Protein AF-A0A916NE29-F1 (afdb_monomer_lite)

Foldseek 3Di:
DDVVVVVVVVVVVVVVVCVVVVPPDPVVVVVVVVVVVVVVVVVVVCCVPPVVVVCVVVVNDDPPDPD

pLDDT: mean 74.66, std 10.51, range [43.84, 91.44]

Organism: NCBI:txid1462994

Radius of gyration: 20.55 Å; chains: 1; bounding box: 46×30×47 Å

Secondary structure (DSSP, 8-sta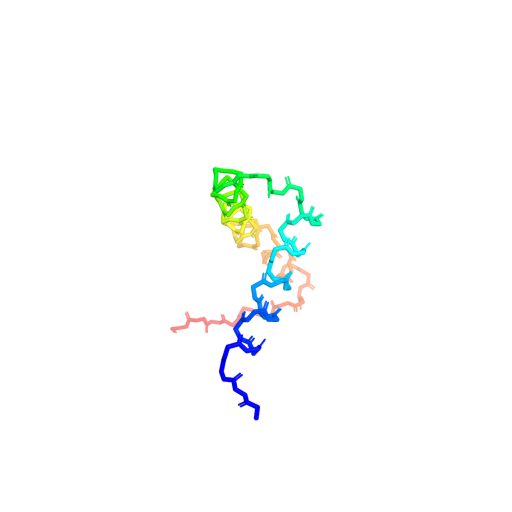te):
--HHHHHHHHHHHHHHHHHHTT--SHHHHHHHHHHHHHHHHHHHHHIIIIIHHHHHHTTSS------

Sequence (67 aa):
MDNSEHTGWLIAKIASAWAAVGIASWNDAAGFAAFMYTAWLIGQKAWREHVRPFLQRHGLVSSTSDE

Structure (mmCIF, N/CA/C/O backbone):
data_AF-A0A916NE29-F1
#
_entry.id   AF-A0A916NE29-F1
#
loop_
_atom_site.group_PDB
_atom_site.id
_atom_site.type_symbol
_atom_site.label_atom_id
_atom_site.label_alt_id
_atom_site.label_comp_id
_atom_site.label_asym_id
_atom_site.label_entity_id
_atom_site.label_seq_id
_atom_site.pdbx_PDB_ins_code
_atom_site.Cartn_x
_atom_site.Cartn_y
_atom_site.Cartn_z
_atom_site.occupancy
_atom_site.B_iso_or_equiv
_atom_site.auth_seq_id
_atom_site.auth_comp_id
_atom_site.auth_asym_id
_atom_site.auth_atom_id
_atom_site.pdbx_PDB_model_num
ATOM 1 N N . MET A 1 1 ? 25.275 -21.843 -12.875 1.00 52.78 1 MET A N 1
ATOM 2 C CA . MET A 1 1 ? 24.184 -20.855 -12.825 1.00 52.78 1 MET A CA 1
ATOM 3 C C . MET A 1 1 ? 24.803 -19.556 -12.370 1.00 52.78 1 MET A C 1
ATOM 5 O O . MET A 1 1 ? 25.221 -19.426 -11.229 1.00 52.78 1 MET A O 1
ATOM 9 N N . ASP A 1 2 ? 25.030 -18.697 -13.340 1.00 56.62 2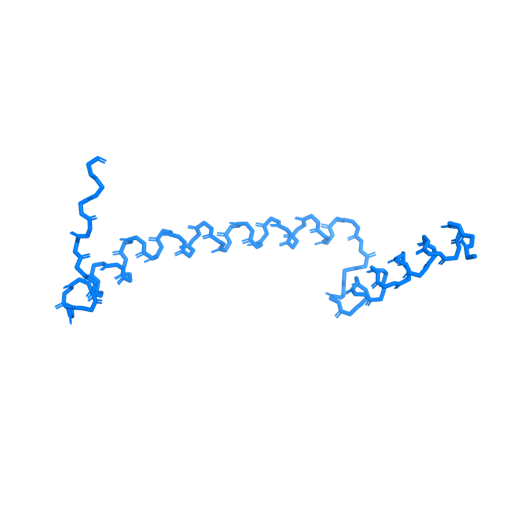 ASP A N 1
ATOM 10 C CA . ASP A 1 2 ? 25.689 -17.405 -13.272 1.00 56.62 2 ASP A CA 1
ATOM 11 C C . ASP A 1 2 ? 24.749 -16.356 -12.657 1.00 56.62 2 ASP A C 1
ATOM 13 O O . ASP A 1 2 ? 23.569 -16.268 -12.987 1.00 56.62 2 ASP A O 1
ATOM 17 N N . ASN A 1 3 ? 25.263 -15.560 -11.715 1.00 63.72 3 ASN A N 1
ATOM 18 C CA . ASN A 1 3 ? 24.476 -14.569 -10.9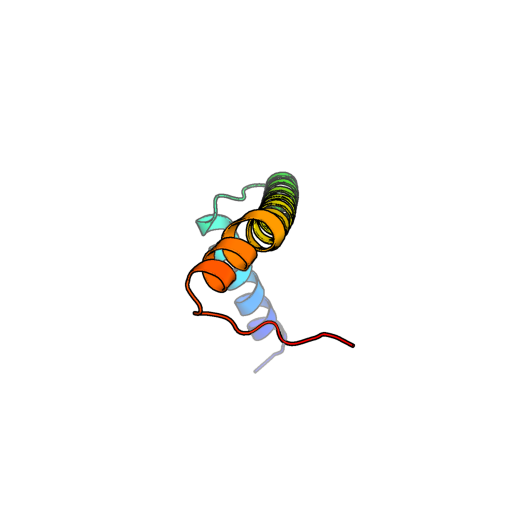64 1.00 63.72 3 ASN A CA 1
ATOM 19 C C . ASN A 1 3 ? 23.764 -13.529 -11.863 1.00 63.72 3 ASN A C 1
ATOM 21 O O . ASN A 1 3 ? 22.786 -12.906 -11.438 1.00 63.72 3 ASN A O 1
ATOM 25 N N . SER A 1 4 ? 24.228 -13.355 -13.102 1.00 61.66 4 SER A N 1
ATOM 26 C CA . SER A 1 4 ? 23.632 -12.527 -14.156 1.00 61.66 4 SER A CA 1
ATOM 27 C C . SER A 1 4 ? 22.231 -12.990 -14.564 1.00 61.66 4 SER A C 1
ATOM 29 O O . SER A 1 4 ? 21.310 -12.172 -14.601 1.00 61.66 4 SER A O 1
ATOM 31 N N . GLU A 1 5 ? 22.040 -14.289 -14.805 1.00 64.38 5 GLU A N 1
ATOM 32 C CA . GLU A 1 5 ? 20.743 -14.859 -15.193 1.00 64.38 5 GLU A CA 1
ATOM 33 C C . GLU A 1 5 ? 19.707 -14.741 -14.068 1.00 64.38 5 GLU A C 1
ATOM 35 O O . GLU A 1 5 ? 18.554 -14.366 -14.299 1.00 64.38 5 GLU A O 1
ATOM 40 N N . HIS A 1 6 ? 20.130 -14.981 -12.824 1.00 67.44 6 HIS A N 1
ATOM 41 C CA . HIS A 1 6 ? 19.245 -14.886 -11.662 1.00 67.44 6 HIS A CA 1
ATOM 42 C C . HIS A 1 6 ? 18.785 -13.441 -11.405 1.00 67.44 6 HIS A C 1
ATOM 44 O O . HIS A 1 6 ? 17.622 -13.191 -11.080 1.00 67.44 6 HIS A O 1
ATOM 50 N N . THR A 1 7 ? 19.685 -12.473 -11.595 1.00 74.19 7 THR A N 1
ATOM 51 C CA . THR A 1 7 ? 19.366 -11.045 -11.456 1.00 74.19 7 THR A CA 1
ATOM 52 C C . THR A 1 7 ? 18.412 -10.586 -12.561 1.00 74.19 7 THR A C 1
ATOM 54 O O . THR A 1 7 ? 17.423 -9.912 -12.274 1.00 74.19 7 THR A O 1
ATOM 57 N N . GLY A 1 8 ? 18.643 -11.012 -13.808 1.00 76.50 8 GLY A N 1
ATOM 58 C CA . GLY A 1 8 ? 17.757 -10.705 -14.934 1.00 76.50 8 GLY A CA 1
ATOM 59 C C . GLY A 1 8 ? 16.336 -11.242 -14.743 1.00 76.50 8 GLY A C 1
ATOM 60 O O . GLY A 1 8 ? 15.365 -10.524 -14.983 1.00 76.50 8 GLY A O 1
ATOM 61 N N . TRP A 1 9 ? 16.197 -12.468 -14.228 1.00 80.94 9 TRP A N 1
ATOM 62 C CA . TRP A 1 9 ? 14.893 -13.073 -13.938 1.00 80.94 9 TRP A CA 1
ATOM 63 C C . TRP A 1 9 ? 14.116 -12.330 -12.839 1.00 80.94 9 TRP A C 1
ATOM 65 O O . TRP A 1 9 ? 12.908 -12.111 -12.969 1.00 80.94 9 TRP A O 1
ATOM 75 N N . LEU A 1 10 ? 14.801 -11.897 -11.775 1.00 79.19 10 LEU A N 1
ATOM 76 C CA . LEU A 1 10 ? 14.187 -11.104 -10.706 1.00 79.19 10 LEU A CA 1
ATOM 77 C C . LEU A 1 10 ? 13.699 -9.747 -11.220 1.00 79.19 10 LEU A C 1
ATOM 79 O O . LEU A 1 10 ? 12.568 -9.352 -10.931 1.00 79.19 10 LEU A O 1
ATOM 83 N N . ILE A 1 11 ? 14.516 -9.061 -12.021 1.00 80.94 11 ILE A N 1
ATOM 84 C CA . ILE A 1 11 ? 14.153 -7.770 -12.616 1.00 80.94 11 ILE A CA 1
ATOM 85 C C . ILE A 1 11 ? 12.951 -7.931 -13.551 1.00 80.94 11 ILE A C 1
ATOM 87 O O . ILE A 1 11 ? 12.009 -7.147 -13.462 1.00 80.94 11 ILE A O 1
ATOM 91 N N . ALA A 1 12 ? 12.927 -8.971 -14.390 1.00 82.25 12 ALA A N 1
ATOM 92 C CA . ALA A 1 12 ? 11.800 -9.244 -15.280 1.00 82.25 12 ALA A CA 1
ATOM 93 C C . ALA A 1 12 ? 10.497 -9.496 -14.504 1.00 82.25 12 ALA A C 1
ATOM 95 O O . ALA A 1 12 ? 9.445 -8.975 -14.873 1.00 82.25 12 ALA A O 1
ATOM 96 N N . LYS A 1 13 ? 10.560 -10.232 -13.386 1.00 79.19 13 LYS A N 1
ATOM 97 C CA . LYS A 1 13 ? 9.400 -10.439 -12.508 1.00 79.19 13 LYS A CA 1
ATOM 98 C C . LYS A 1 13 ? 8.893 -9.140 -11.897 1.00 79.19 13 LYS A C 1
ATOM 100 O O . LYS A 1 13 ? 7.690 -8.891 -11.934 1.00 79.19 13 LYS A O 1
ATOM 105 N N . ILE A 1 14 ? 9.792 -8.306 -11.383 1.00 79.06 14 ILE A N 1
ATOM 106 C CA . ILE A 1 14 ? 9.432 -7.013 -10.791 1.00 79.06 14 ILE A CA 1
ATOM 107 C C . ILE A 1 14 ? 8.826 -6.094 -11.854 1.00 79.06 14 ILE A C 1
ATOM 109 O O . ILE A 1 14 ? 7.765 -5.524 -11.621 1.00 79.06 14 ILE A O 1
ATOM 113 N N . ALA A 1 15 ? 9.433 -6.017 -13.040 1.00 75.75 15 ALA A N 1
ATOM 114 C CA . ALA A 1 15 ? 8.920 -5.233 -14.1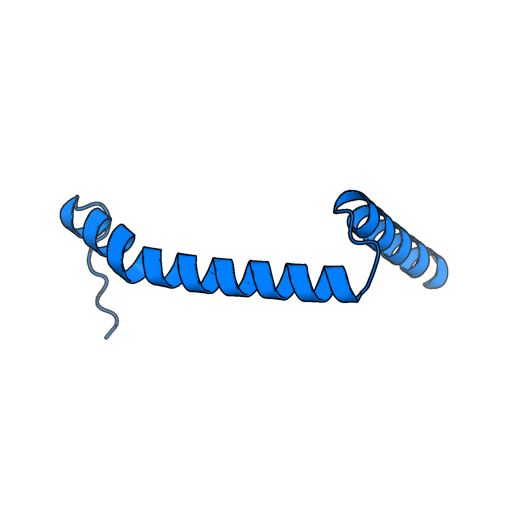59 1.00 75.75 15 ALA A CA 1
ATOM 115 C C . ALA A 1 15 ? 7.541 -5.727 -14.629 1.00 75.75 15 ALA A C 1
ATOM 117 O O . ALA A 1 15 ? 6.651 -4.918 -14.878 1.00 75.75 15 ALA A O 1
ATOM 118 N N . SER A 1 16 ? 7.327 -7.047 -14.691 1.00 76.88 16 SER A N 1
ATOM 119 C CA . SER A 1 16 ? 6.024 -7.626 -15.050 1.00 76.88 16 SER A CA 1
ATOM 120 C C . SER A 1 16 ? 4.943 -7.331 -14.006 1.00 76.88 16 SER A C 1
ATOM 122 O O . SER A 1 16 ? 3.814 -7.002 -14.363 1.00 76.88 16 SER A O 1
ATOM 124 N N . ALA A 1 17 ? 5.296 -7.372 -12.718 1.00 71.44 17 ALA A N 1
ATOM 125 C CA . ALA A 1 17 ? 4.397 -7.008 -11.631 1.00 71.44 17 ALA A CA 1
ATOM 126 C C . ALA A 1 17 ? 4.078 -5.505 -11.652 1.00 71.44 17 ALA A C 1
ATOM 128 O O . ALA A 1 17 ? 2.928 -5.120 -11.475 1.00 71.44 17 ALA A O 1
ATOM 129 N N . TRP A 1 18 ? 5.067 -4.658 -11.940 1.00 71.75 18 TRP A N 1
ATOM 130 C CA . TRP A 1 18 ? 4.875 -3.217 -12.124 1.00 71.75 18 TRP A CA 1
ATOM 131 C C . TRP A 1 18 ? 3.939 -2.893 -13.289 1.00 71.75 18 TRP A C 1
ATOM 133 O O . TRP A 1 18 ? 3.016 -2.094 -13.129 1.00 71.75 18 TRP A O 1
ATOM 143 N N . ALA A 1 19 ? 4.119 -3.565 -14.428 1.00 68.81 19 ALA A N 1
ATOM 144 C CA . ALA A 1 19 ? 3.241 -3.422 -15.584 1.00 68.81 19 ALA A CA 1
ATOM 145 C C . ALA A 1 19 ? 1.803 -3.880 -15.280 1.00 68.81 19 ALA A C 1
ATOM 147 O O . ALA A 1 19 ? 0.853 -3.222 -15.697 1.00 68.81 19 ALA A O 1
ATOM 148 N N . ALA A 1 20 ? 1.626 -4.963 -14.513 1.00 69.44 20 ALA A N 1
ATOM 149 C CA . ALA A 1 20 ? 0.307 -5.473 -14.129 1.00 69.44 20 ALA A CA 1
ATOM 150 C C . ALA A 1 20 ? -0.464 -4.531 -13.187 1.00 69.44 20 ALA A C 1
ATOM 152 O O . ALA A 1 20 ? -1.691 -4.494 -13.226 1.00 69.44 20 ALA A O 1
ATOM 153 N N . VAL A 1 21 ? 0.245 -3.757 -12.359 1.00 66.56 21 VAL A N 1
ATOM 154 C CA . VAL A 1 21 ? -0.350 -2.762 -11.447 1.00 66.56 21 VAL A CA 1
ATOM 155 C C . VAL A 1 21 ? -0.559 -1.405 -12.150 1.00 66.56 21 VAL A C 1
ATOM 157 O O . VAL A 1 21 ? -1.101 -0.477 -11.559 1.00 66.56 21 VAL A O 1
ATOM 160 N N . GLY A 1 22 ? -0.181 -1.277 -13.431 1.00 64.25 22 GLY A N 1
ATOM 161 C CA . GLY A 1 22 ? -0.351 -0.044 -14.210 1.00 64.25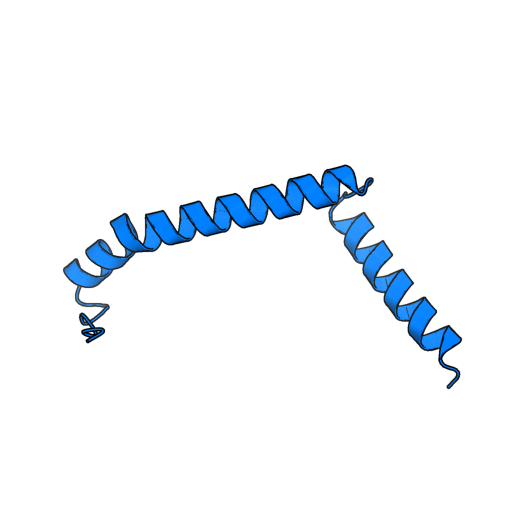 22 GLY A CA 1
ATOM 162 C C . GLY A 1 22 ? 0.563 1.102 -13.764 1.00 64.25 22 GLY A C 1
ATOM 163 O O . GLY A 1 22 ? 0.335 2.251 -14.133 1.00 64.25 22 GLY A O 1
ATOM 164 N N . ILE A 1 23 ? 1.598 0.799 -12.976 1.00 61.09 23 ILE A N 1
ATOM 165 C CA . ILE A 1 23 ? 2.576 1.773 -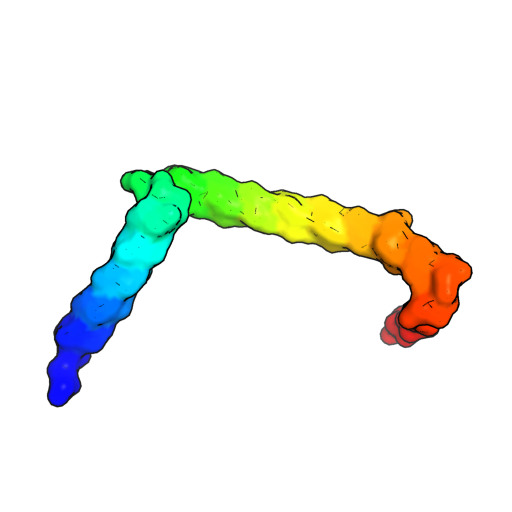12.491 1.00 61.09 23 ILE A CA 1
ATOM 166 C C . ILE A 1 23 ? 3.562 2.034 -13.632 1.00 61.09 23 ILE A C 1
ATOM 168 O O . ILE A 1 23 ? 4.532 1.303 -13.826 1.00 61.09 23 ILE A O 1
ATOM 172 N N . ALA A 1 24 ? 3.276 3.064 -14.430 1.00 63.88 24 ALA A N 1
ATOM 173 C CA . ALA A 1 24 ? 4.099 3.457 -15.573 1.00 63.88 24 ALA A CA 1
ATOM 174 C C . ALA A 1 24 ? 5.286 4.350 -15.171 1.00 63.88 24 ALA A C 1
ATOM 176 O O . ALA A 1 24 ? 6.216 4.536 -15.958 1.00 63.88 24 ALA A O 1
ATOM 177 N N . SER A 1 25 ? 5.277 4.899 -13.950 1.00 67.75 25 SER A N 1
ATOM 178 C CA . SER A 1 25 ? 6.316 5.801 -13.455 1.00 67.75 25 SER A CA 1
ATOM 179 C C . SER A 1 25 ? 6.670 5.562 -11.981 1.00 67.75 25 SER A C 1
ATOM 181 O O . SER A 1 25 ? 5.842 5.141 -11.174 1.00 67.75 25 SER A O 1
ATOM 183 N N . TRP A 1 26 ? 7.906 5.903 -11.596 1.00 73.06 26 TRP A N 1
ATOM 184 C CA . TRP A 1 26 ? 8.330 5.924 -10.186 1.00 73.06 26 TRP A CA 1
ATOM 185 C C . TRP A 1 26 ? 7.465 6.851 -9.321 1.00 73.06 26 TRP A C 1
ATOM 187 O O . TRP A 1 26 ? 7.321 6.622 -8.121 1.00 73.06 26 TRP A O 1
ATOM 197 N N . ASN A 1 27 ? 6.867 7.874 -9.934 1.00 73.38 27 ASN A N 1
ATOM 198 C CA . ASN A 1 27 ? 5.954 8.784 -9.258 1.00 73.38 27 ASN A CA 1
ATOM 199 C C . ASN A 1 27 ? 4.627 8.091 -8.904 1.00 73.38 27 ASN A C 1
ATOM 201 O O . ASN A 1 27 ? 4.137 8.246 -7.787 1.00 73.38 27 ASN A O 1
ATOM 205 N N . ASP A 1 28 ? 4.097 7.254 -9.802 1.00 72.06 28 ASP A N 1
ATOM 206 C CA . ASP A 1 28 ? 2.906 6.440 -9.522 1.00 72.06 28 ASP A CA 1
ATOM 207 C C . ASP A 1 28 ? 3.185 5.409 -8.423 1.00 72.06 28 ASP A C 1
ATOM 209 O O . ASP A 1 28 ? 2.344 5.183 -7.555 1.00 72.06 28 ASP A O 1
ATOM 213 N N . ALA A 1 29 ? 4.394 4.835 -8.401 1.00 75.94 29 ALA A N 1
ATOM 214 C CA . ALA A 1 29 ? 4.812 3.912 -7.347 1.00 75.94 29 ALA A CA 1
ATOM 215 C C . ALA A 1 29 ? 4.836 4.594 -5.970 1.00 75.94 29 ALA A C 1
ATOM 217 O O . ALA A 1 29 ? 4.332 4.043 -4.989 1.00 75.94 29 ALA A O 1
ATOM 218 N N . ALA A 1 30 ? 5.389 5.809 -5.895 1.00 80.12 30 ALA A N 1
ATOM 219 C CA . ALA A 1 30 ? 5.423 6.597 -4.668 1.00 80.12 30 ALA A CA 1
ATOM 220 C C . ALA A 1 30 ? 4.012 7.000 -4.211 1.00 80.12 30 ALA A C 1
ATOM 222 O O . ALA A 1 30 ? 3.694 6.884 -3.026 1.00 80.12 30 ALA A O 1
ATOM 223 N N . GLY A 1 31 ? 3.146 7.407 -5.145 1.00 79.50 31 GLY A N 1
ATOM 224 C CA . GLY A 1 31 ? 1.744 7.720 -4.866 1.00 79.50 31 GLY A CA 1
ATOM 225 C C . GLY A 1 31 ? 0.962 6.510 -4.353 1.00 79.50 31 GLY A C 1
ATOM 226 O O . GLY A 1 31 ? 0.239 6.615 -3.363 1.00 79.50 31 GLY A O 1
ATOM 227 N N . PHE A 1 32 ? 1.161 5.338 -4.959 1.00 79.94 32 PHE A N 1
ATOM 228 C CA . PHE A 1 32 ? 0.543 4.092 -4.512 1.00 79.94 32 PHE A CA 1
ATOM 229 C C . PHE A 1 32 ? 1.037 3.668 -3.123 1.00 79.94 32 PHE A C 1
ATOM 231 O O . PHE A 1 32 ? 0.231 3.308 -2.266 1.00 79.94 32 PHE A O 1
ATOM 238 N N . ALA A 1 33 ? 2.343 3.758 -2.863 1.00 83.94 33 ALA A N 1
ATOM 239 C CA . ALA A 1 33 ? 2.909 3.462 -1.549 1.00 83.94 33 ALA A CA 1
ATOM 240 C C . ALA A 1 33 ? 2.365 4.412 -0.469 1.00 83.94 33 ALA A C 1
ATOM 242 O O . ALA A 1 33 ? 1.979 3.963 0.612 1.00 83.94 33 ALA A O 1
ATOM 243 N N . ALA A 1 34 ? 2.269 5.709 -0.777 1.00 85.69 34 ALA A N 1
ATOM 244 C CA . ALA A 1 34 ? 1.663 6.696 0.110 1.00 85.69 34 ALA A CA 1
ATOM 245 C C . ALA A 1 34 ? 0.183 6.380 0.371 1.00 85.69 34 ALA A C 1
ATOM 247 O O . ALA A 1 34 ? -0.241 6.363 1.525 1.00 85.69 34 ALA A O 1
ATOM 248 N N . PHE A 1 35 ? -0.585 6.046 -0.670 1.00 86.94 35 PHE A N 1
ATOM 249 C CA . PHE A 1 35 ? -1.985 5.647 -0.540 1.00 86.94 35 PHE A CA 1
ATOM 250 C C . PHE A 1 35 ? -2.154 4.402 0.338 1.00 86.94 35 PHE A C 1
ATOM 252 O O . PHE A 1 35 ? -2.976 4.412 1.251 1.00 86.94 35 PHE A O 1
ATOM 259 N N . MET A 1 36 ? -1.351 3.356 0.121 1.00 87.56 36 MET A N 1
ATOM 260 C CA . MET A 1 36 ? -1.362 2.142 0.944 1.00 87.56 36 MET A CA 1
ATOM 261 C C . MET A 1 36 ? -1.027 2.447 2.406 1.00 87.56 36 MET A C 1
ATOM 263 O O . MET A 1 36 ? -1.699 1.953 3.309 1.00 87.56 36 MET A O 1
ATOM 267 N N . TYR A 1 37 ? -0.028 3.297 2.651 1.00 87.00 37 TYR A N 1
ATOM 268 C CA . TYR A 1 37 ? 0.349 3.706 4.001 1.00 87.00 37 TYR A CA 1
ATOM 269 C C . TYR A 1 37 ? -0.763 4.507 4.693 1.00 87.00 37 TYR A C 1
ATOM 271 O O . TYR A 1 37 ? -1.102 4.249 5.849 1.00 87.00 37 TYR A O 1
ATOM 279 N N . THR A 1 38 ? -1.393 5.444 3.983 1.00 91.06 38 THR A N 1
ATOM 280 C CA . THR A 1 38 ? -2.537 6.197 4.506 1.00 91.06 38 THR A CA 1
ATOM 281 C C . THR A 1 38 ? -3.742 5.289 4.754 1.00 91.06 38 THR A C 1
ATOM 283 O O . THR A 1 38 ? -4.364 5.386 5.811 1.00 91.06 38 THR A O 1
ATOM 286 N N . ALA A 1 39 ? -4.050 4.366 3.840 1.00 86.69 39 ALA A N 1
ATOM 287 C CA . ALA A 1 39 ? -5.122 3.387 4.006 1.00 86.69 39 ALA A CA 1
ATOM 288 C C . ALA A 1 39 ? -4.872 2.476 5.216 1.00 86.69 39 ALA A C 1
ATOM 290 O O . ALA A 1 39 ? -5.794 2.215 5.988 1.00 86.69 39 ALA A O 1
ATOM 291 N N . TRP A 1 40 ? -3.622 2.059 5.433 1.00 91.44 40 TRP A N 1
ATOM 292 C CA . TRP A 1 40 ? -3.219 1.304 6.615 1.00 91.44 40 TRP A CA 1
ATOM 293 C C . TRP A 1 40 ? -3.440 2.096 7.907 1.00 91.44 40 TRP A C 1
ATOM 295 O O . TRP A 1 40 ? -4.051 1.581 8.840 1.00 91.44 40 TRP A O 1
ATOM 305 N N . LEU A 1 41 ? -3.010 3.362 7.959 1.00 89.31 41 LEU A N 1
ATOM 306 C CA . LEU A 1 41 ? -3.223 4.231 9.122 1.00 89.31 41 LEU A CA 1
ATOM 307 C C . LEU A 1 41 ? -4.712 4.438 9.425 1.00 89.31 41 LEU A C 1
ATOM 309 O O . LEU A 1 41 ? -5.130 4.349 10.582 1.00 89.31 41 LEU A O 1
ATOM 313 N N . ILE A 1 42 ? -5.525 4.673 8.393 1.00 89.75 42 ILE A N 1
ATOM 314 C CA . ILE A 1 42 ? -6.981 4.798 8.532 1.00 89.75 42 ILE A CA 1
ATOM 315 C C . ILE A 1 42 ? -7.577 3.477 9.027 1.00 89.75 42 ILE A C 1
ATOM 317 O O . ILE A 1 42 ? -8.384 3.489 9.953 1.00 89.75 42 ILE A O 1
ATOM 321 N N . GLY A 1 43 ? -7.147 2.342 8.473 1.00 88.12 43 GLY A N 1
ATOM 322 C CA . GLY A 1 43 ? -7.571 1.010 8.899 1.00 88.12 43 GLY A CA 1
ATOM 323 C C . GLY A 1 43 ? -7.203 0.717 10.351 1.00 88.12 43 GLY A C 1
ATOM 324 O O . GLY A 1 43 ? -8.032 0.216 11.104 1.00 88.12 43 GLY A O 1
ATOM 325 N N . GLN A 1 44 ? -6.004 1.101 10.789 1.00 87.25 44 GLN A N 1
ATOM 326 C CA . GLN A 1 44 ? -5.562 0.945 12.173 1.00 87.25 44 GLN A CA 1
ATOM 327 C C . GLN A 1 44 ? -6.386 1.816 13.129 1.00 87.25 44 GLN A C 1
ATOM 329 O O . GLN A 1 44 ? -6.765 1.363 14.213 1.00 87.25 44 GLN A O 1
ATOM 334 N N . LYS A 1 45 ? -6.698 3.053 12.726 1.00 85.44 45 LYS A N 1
ATOM 335 C CA . LYS A 1 45 ? -7.564 3.950 13.495 1.00 85.44 45 LYS A CA 1
ATOM 336 C C . LYS A 1 45 ? -8.992 3.407 13.576 1.00 85.44 45 LYS A C 1
ATOM 338 O O . LYS A 1 45 ? -9.526 3.273 14.672 1.00 85.44 45 LYS A O 1
ATOM 343 N N . ALA A 1 46 ? -9.572 3.001 12.449 1.00 85.62 46 ALA A N 1
ATOM 344 C CA . ALA A 1 46 ? -10.896 2.386 12.389 1.00 85.62 46 ALA A CA 1
ATOM 345 C C . ALA A 1 46 ? -10.955 1.081 13.200 1.00 85.62 46 ALA A C 1
ATOM 347 O O . ALA A 1 46 ? -11.925 0.837 13.917 1.00 85.62 46 ALA A O 1
ATOM 348 N N . TRP A 1 47 ? -9.894 0.272 13.164 1.00 82.62 47 TRP A N 1
ATOM 349 C CA . TRP A 1 47 ? -9.784 -0.928 13.985 1.00 82.62 47 TRP A CA 1
ATOM 350 C C . TRP A 1 47 ? -9.810 -0.588 15.473 1.00 82.62 47 TRP A C 1
ATOM 352 O O . TRP A 1 47 ? -10.581 -1.182 16.218 1.00 82.62 47 TRP A O 1
ATOM 362 N N . ARG A 1 48 ? -9.018 0.394 15.919 1.00 80.56 48 ARG A N 1
ATOM 363 C CA . ARG A 1 48 ? -8.972 0.796 17.334 1.00 80.56 48 ARG A CA 1
ATOM 364 C C . ARG A 1 48 ? -10.265 1.454 17.813 1.00 80.56 48 ARG A C 1
ATOM 366 O O . ARG A 1 48 ? -10.690 1.167 18.926 1.00 80.56 48 ARG A O 1
ATOM 373 N N . GLU A 1 49 ? -10.869 2.316 17.001 1.00 83.38 49 GLU A N 1
ATOM 374 C CA . GLU A 1 49 ? -12.013 3.143 17.407 1.00 83.38 49 GLU A CA 1
ATOM 375 C C . GLU A 1 49 ? -13.373 2.482 17.174 1.00 83.38 49 GLU A C 1
ATOM 377 O O . GLU A 1 49 ? -14.318 2.787 17.892 1.00 83.38 49 GLU A O 1
ATOM 382 N N . HIS A 1 50 ? -13.495 1.596 16.182 1.00 82.25 50 HIS A N 1
ATOM 383 C CA . HIS A 1 50 ? -14.786 1.030 15.782 1.00 82.25 50 HIS A CA 1
ATOM 384 C C . HIS A 1 50 ? -14.793 -0.491 15.906 1.00 82.25 50 HIS A C 1
ATOM 386 O O . HIS A 1 50 ? -15.641 -1.045 16.601 1.00 82.25 50 HIS A O 1
ATOM 392 N N . VAL A 1 51 ? -13.830 -1.181 15.291 1.00 79.12 51 VAL A N 1
ATOM 393 C CA . VAL A 1 51 ? -13.870 -2.651 15.209 1.00 79.12 51 VAL A CA 1
ATOM 394 C C . VAL A 1 51 ? -13.546 -3.308 16.552 1.00 79.12 51 VAL A C 1
ATOM 396 O O . VAL A 1 51 ? -14.268 -4.200 16.985 1.00 79.12 51 VAL A O 1
ATOM 399 N N . ARG A 1 52 ? -12.518 -2.836 17.264 1.00 76.12 52 ARG A N 1
ATOM 400 C CA . ARG A 1 52 ? -12.131 -3.325 18.594 1.00 76.12 52 ARG A CA 1
ATOM 401 C C . ARG A 1 52 ? -13.243 -3.124 19.632 1.00 76.12 52 ARG A C 1
ATOM 403 O O . ARG A 1 52 ? -13.608 -4.118 20.254 1.00 76.12 52 ARG A O 1
ATOM 410 N N . PRO A 1 53 ? -13.842 -1.929 19.811 1.00 76.12 53 PRO A N 1
ATOM 411 C CA . PRO A 1 53 ? -14.942 -1.772 20.762 1.00 76.12 53 PRO A CA 1
ATOM 412 C C . PRO A 1 53 ? -16.206 -2.524 20.333 1.00 76.12 53 PRO A C 1
ATOM 414 O O . PRO A 1 53 ? -16.939 -3.008 21.192 1.00 76.12 53 PRO A O 1
ATOM 417 N N . PHE A 1 54 ? -16.461 -2.683 19.031 1.00 79.31 54 PHE A N 1
ATOM 418 C CA . PHE A 1 54 ? -17.570 -3.505 18.545 1.00 79.31 54 PHE A CA 1
ATOM 419 C C . PHE A 1 54 ? -17.367 -4.995 18.866 1.00 79.31 54 PHE A C 1
ATOM 421 O O . PHE A 1 54 ? -18.258 -5.632 19.424 1.00 79.31 54 PHE A O 1
ATOM 428 N N . LEU A 1 55 ? -16.175 -5.539 18.610 1.00 76.81 55 LEU A N 1
ATOM 429 C CA . LEU A 1 55 ? -15.817 -6.922 18.941 1.00 76.81 55 LEU A CA 1
ATOM 430 C C . LEU A 1 55 ? -15.778 -7.176 20.456 1.00 76.81 55 LEU A C 1
ATOM 432 O O . LEU A 1 55 ? -16.157 -8.260 20.895 1.00 76.81 55 LEU A O 1
ATOM 436 N N . GLN A 1 56 ? -15.383 -6.178 21.255 1.00 75.50 56 GLN A N 1
ATOM 437 C CA . GLN A 1 56 ? -15.467 -6.225 22.720 1.00 75.50 56 GLN A CA 1
ATOM 438 C C . GLN A 1 56 ? -16.923 -6.253 23.205 1.00 75.50 56 GLN A C 1
ATOM 440 O O . GLN A 1 56 ? -17.261 -7.057 24.068 1.00 75.50 56 GLN A O 1
ATOM 445 N N . ARG A 1 57 ? -17.810 -5.433 22.620 1.00 75.88 57 ARG A N 1
ATOM 446 C CA . ARG A 1 57 ? -19.253 -5.445 22.935 1.00 75.88 57 ARG A CA 1
ATOM 447 C C . ARG A 1 57 ? -19.931 -6.760 22.558 1.00 75.88 57 ARG A C 1
ATOM 449 O O . ARG A 1 57 ? -20.856 -7.178 23.242 1.00 75.88 57 ARG A O 1
ATOM 456 N N . HIS A 1 58 ? -19.460 -7.411 21.499 1.00 78.75 58 HIS A N 1
ATOM 457 C CA . HIS A 1 58 ? -19.939 -8.725 21.073 1.00 78.75 58 HIS A CA 1
ATOM 458 C C . HIS A 1 58 ? -19.238 -9.903 21.776 1.00 78.75 58 HIS A C 1
ATOM 460 O O . HIS A 1 58 ? -19.543 -11.051 21.467 1.00 78.75 58 HIS A O 1
ATOM 466 N N . GLY A 1 59 ? -18.319 -9.645 22.717 1.00 72.25 59 GLY A N 1
ATOM 467 C CA . GLY A 1 59 ? -17.640 -10.684 23.501 1.00 72.25 59 GLY A CA 1
ATOM 468 C C . GLY A 1 59 ? -16.670 -11.566 22.704 1.00 72.25 59 GLY A C 1
ATOM 469 O O . GLY A 1 59 ? -16.239 -12.598 23.206 1.00 72.25 59 GLY A O 1
ATOM 470 N N . LEU A 1 60 ? -16.322 -11.176 21.473 1.00 68.00 60 LEU A N 1
ATOM 471 C CA . LEU A 1 60 ? -15.458 -11.947 20.566 1.00 68.00 60 LEU A CA 1
ATOM 472 C C . LEU A 1 60 ? -13.963 -11.731 20.836 1.00 68.00 60 LEU A C 1
ATOM 474 O O . LEU A 1 60 ? -13.135 -12.520 20.390 1.00 68.00 60 LEU A O 1
ATOM 478 N N . VAL A 1 61 ? -13.610 -10.660 21.550 1.00 66.38 61 VAL A N 1
ATOM 479 C CA . VAL A 1 61 ? -12.232 -10.338 21.929 1.00 66.38 61 VAL A CA 1
ATOM 480 C C . VAL A 1 61 ? -12.224 -9.956 23.404 1.00 66.38 61 VAL A C 1
ATOM 482 O O . VAL A 1 61 ? -12.760 -8.914 23.786 1.00 66.38 61 VAL A O 1
ATOM 485 N N . SER A 1 62 ? -11.614 -10.794 24.242 1.00 64.69 62 SER A N 1
ATOM 486 C CA . SER A 1 62 ? -11.303 -10.434 25.624 1.00 64.69 62 SER A CA 1
ATOM 487 C C . SER A 1 62 ? -10.295 -9.292 25.617 1.00 64.69 62 SER A C 1
ATOM 489 O O . SER A 1 62 ? -9.339 -9.317 24.841 1.00 64.69 62 SER A O 1
ATOM 491 N N . SER A 1 63 ? -10.504 -8.288 26.470 1.00 57.59 63 SER A N 1
ATOM 492 C CA . SER A 1 63 ? -9.497 -7.265 26.749 1.00 57.59 63 SER A CA 1
ATOM 493 C C . SER A 1 63 ? -8.252 -7.957 27.298 1.00 57.59 63 SER A C 1
ATOM 495 O O . SER A 1 63 ? -8.147 -8.165 28.501 1.00 57.59 63 SER A O 1
ATOM 497 N N . THR A 1 64 ? -7.324 -8.360 26.432 1.00 56.69 64 THR A N 1
ATOM 498 C CA . THR A 1 64 ? -5.952 -8.600 26.854 1.00 56.69 64 THR A CA 1
ATOM 499 C C . THR A 1 64 ? -5.433 -7.247 27.300 1.00 56.69 64 THR A C 1
ATOM 501 O O . THR A 1 64 ? -5.212 -6.349 26.483 1.00 56.69 64 THR A O 1
ATOM 504 N N . SER A 1 65 ? -5.408 -7.087 28.621 1.00 55.31 65 SER A N 1
ATOM 505 C CA . SER A 1 65 ? -4.595 -6.117 29.328 1.00 55.31 65 SER A CA 1
ATOM 506 C C . SER A 1 65 ? -3.192 -6.181 28.738 1.00 55.31 65 SER A C 1
ATOM 508 O O . SER A 1 65 ? -2.482 -7.158 28.954 1.00 55.31 65 SER A O 1
ATOM 510 N N . ASP A 1 66 ? -2.833 -5.180 27.944 1.00 54.81 66 ASP A N 1
ATOM 511 C CA . ASP A 1 66 ? -1.434 -4.798 27.828 1.00 54.81 66 ASP A CA 1
ATOM 512 C C . ASP A 1 66 ? -1.165 -3.949 29.079 1.00 54.81 66 ASP A C 1
ATOM 514 O O . ASP A 1 66 ? -1.526 -2.769 29.126 1.00 54.81 66 ASP A O 1
ATOM 518 N N . GLU A 1 67 ? -0.686 -4.621 30.130 1.00 43.84 67 GLU A N 1
ATOM 519 C CA . GLU A 1 67 ? 0.210 -4.019 31.128 1.00 43.84 67 GLU A CA 1
ATOM 520 C C . GLU A 1 67 ? 1.551 -3.663 30.474 1.00 43.84 67 GLU A C 1
ATOM 522 O O . GLU A 1 67 ? 2.011 -4.440 29.603 1.00 43.84 67 GLU A O 1
#